Protein AF-A0A9P0KLT5-F1 (afdb_monomer)

Solvent-accessible surface area (backbone atoms only — not comparable to full-atom values): 7715 Å² total; per-residue (Å²): 126,80,62,59,61,44,69,77,34,76,47,65,69,52,34,26,70,58,46,77,42,51,66,66,58,54,49,52,50,18,54,53,41,58,74,31,93,75,47,76,83,76,91,62,94,62,84,78,79,48,52,55,59,54,47,51,54,39,38,48,47,74,53,33,96,83,54,46,66,62,62,52,17,66,73,70,72,41,58,53,71,58,48,52,55,47,40,55,41,50,50,52,52,49,56,62,52,38,64,77,72,63,69,75,74,48,76,64,56,48,50,50,52,56,50,51,71,60,44,66,59,62,53,53,54,61,69,72,74,116

pLDDT: mean 74.32, std 11.33, range [42.41, 87.5]

Radius of gyration: 21.75 Å; Cα contacts (8 Å, |Δi|>4): 77; chains: 1; bounding box: 50×29×67 Å

Secondary structure (DSSP, 8-state):
-HHHHHHH-SSHHHHHHHHSS-HHHHHHHHHHHHTSTT-----SSS----HHHHHHHHHHHHH-TT--HHHHHHHHT--HHHHHHHHHHHHHHHHHHHHHH--PPPHHHHHHHHHHHHHHHHHHHHHH--

Foldseek 3Di:
DVPQVCVQDVDQVSVCVQQVDGPVVLVVLLVVCCVDPLDDDDPDPPDDCRSSLLSVLLSNVVRDPPDDLVNSCVSSVHDSVRNVSSNVSSVVVVVVVCVVVPDDQDPVSVVVVVVCVVCVPVVVVVVVPD

Sequence (130 aa):
MRTFVRKLCPNDQQFLGHFRISREVATQLSNRYEASQYYHYQKGDSEKISPFKTVVAFLWYASNEAASLRDVSDRFGITISSLHKTVKRLTYFLSNLSAEFIKWPTNEELKLKATLGKTNFLALLASLTH

Mean predicted aligned error: 12.31 Å

Organism: Acanthoscelides obtectus (NCBI:txid200917)

Structure (mmCIF, N/CA/C/O backbone):
data_AF-A0A9P0KLT5-F1
#
_entry.id   AF-A0A9P0KLT5-F1
#
loop_
_atom_site.group_PDB
_atom_site.id
_atom_site.type_symbol
_atom_site.label_atom_id
_atom_site.label_alt_id
_atom_site.label_comp_id
_atom_site.label_asym_id
_atom_site.label_entity_id
_atom_site.label_seq_id
_atom_site.pdbx_PDB_ins_code
_atom_site.Cartn_x
_atom_site.Cartn_y
_atom_site.Cartn_z
_atom_site.occupancy
_atom_site.B_iso_or_equiv
_atom_site.auth_seq_id
_atom_site.auth_comp_id
_atom_site.auth_asym_id
_atom_site.auth_atom_id
_atom_site.pdbx_PDB_model_num
ATOM 1 N N . MET A 1 1 ? 5.339 -10.573 -15.413 1.00 44.75 1 MET A N 1
ATOM 2 C CA . MET A 1 1 ? 5.089 -9.737 -14.206 1.00 44.75 1 MET A CA 1
ATOM 3 C C . MET A 1 1 ? 4.590 -10.506 -12.971 1.00 44.75 1 MET A C 1
ATOM 5 O O . MET A 1 1 ? 4.937 -10.091 -11.874 1.00 44.75 1 MET A O 1
ATOM 9 N N . ARG A 1 2 ? 3.871 -11.643 -13.086 1.00 42.41 2 ARG A N 1
ATOM 10 C CA . ARG A 1 2 ? 3.502 -12.511 -11.932 1.00 42.41 2 ARG A CA 1
ATOM 11 C C . ARG A 1 2 ? 4.683 -13.274 -11.288 1.00 42.41 2 ARG A C 1
ATOM 13 O O . ARG A 1 2 ? 4.554 -13.807 -10.193 1.00 42.41 2 ARG A O 1
ATOM 20 N N . THR A 1 3 ? 5.838 -13.310 -11.949 1.00 51.12 3 THR A N 1
ATOM 21 C CA . THR A 1 3 ? 6.999 -14.135 -11.577 1.00 51.12 3 THR A CA 1
ATOM 22 C C . THR A 1 3 ? 7.896 -13.518 -10.498 1.00 51.12 3 THR A C 1
ATOM 24 O O . THR A 1 3 ? 8.534 -14.251 -9.754 1.00 51.12 3 THR A O 1
ATOM 27 N N . PHE A 1 4 ? 7.933 -12.186 -10.369 1.00 55.22 4 PHE A N 1
ATOM 28 C CA . PHE A 1 4 ? 8.858 -11.499 -9.455 1.00 55.22 4 PHE A CA 1
ATOM 29 C C . PHE A 1 4 ? 8.420 -11.609 -7.987 1.00 55.22 4 PHE A C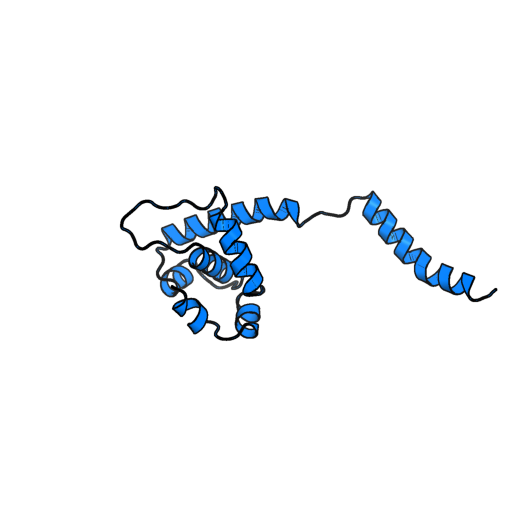 1
ATOM 31 O O . PHE A 1 4 ? 9.164 -12.102 -7.147 1.00 55.22 4 PHE A O 1
ATOM 38 N N . VAL A 1 5 ? 7.164 -11.265 -7.685 1.00 54.81 5 VAL A N 1
ATOM 39 C CA . VAL A 1 5 ? 6.610 -11.360 -6.320 1.00 54.81 5 VAL A CA 1
ATOM 40 C C . VAL A 1 5 ? 6.545 -12.814 -5.835 1.00 54.81 5 VAL A C 1
ATOM 42 O O . VAL A 1 5 ? 6.755 -13.083 -4.656 1.00 54.81 5 VAL A O 1
ATOM 45 N N . ARG A 1 6 ? 6.328 -13.770 -6.750 1.00 53.47 6 ARG A N 1
ATOM 46 C CA . ARG A 1 6 ? 6.358 -15.207 -6.440 1.00 53.47 6 ARG A CA 1
ATOM 47 C C . ARG A 1 6 ? 7.760 -15.704 -6.068 1.00 53.47 6 ARG A C 1
ATOM 49 O O . ARG A 1 6 ? 7.868 -16.651 -5.303 1.00 53.47 6 ARG A O 1
ATOM 56 N N . LYS A 1 7 ? 8.816 -15.061 -6.585 1.00 57.12 7 LYS A N 1
ATOM 57 C CA . LYS A 1 7 ? 10.211 -15.382 -6.256 1.00 57.12 7 LYS A CA 1
ATOM 58 C C . LYS A 1 7 ? 10.652 -14.770 -4.921 1.00 57.12 7 LYS A C 1
ATOM 60 O O . LYS A 1 7 ? 11.458 -15.382 -4.236 1.00 57.12 7 LYS A O 1
ATOM 65 N N . LEU A 1 8 ? 10.117 -13.602 -4.543 1.00 63.91 8 LEU A N 1
ATOM 66 C CA . LEU A 1 8 ? 10.394 -12.981 -3.238 1.00 63.91 8 LEU A CA 1
ATOM 67 C C . LEU A 1 8 ? 9.680 -13.678 -2.077 1.00 63.91 8 LEU A C 1
ATOM 69 O O . LEU A 1 8 ? 10.269 -13.847 -1.018 1.00 63.91 8 LEU A O 1
ATOM 73 N N . CYS A 1 9 ? 8.415 -14.056 -2.262 1.00 65.06 9 CYS A N 1
ATOM 74 C CA . CYS A 1 9 ? 7.618 -14.704 -1.221 1.00 65.06 9 CYS A CA 1
ATOM 75 C C . CYS A 1 9 ? 6.768 -15.813 -1.855 1.00 65.06 9 CYS A C 1
ATOM 77 O O . CYS A 1 9 ? 5.633 -15.543 -2.275 1.00 65.06 9 CYS A O 1
ATOM 79 N N . PRO A 1 10 ? 7.304 -17.040 -1.976 1.00 66.88 10 PRO A N 1
ATOM 80 C CA . PRO A 1 10 ? 6.585 -18.169 -2.562 1.00 66.88 10 PRO A CA 1
ATOM 81 C C . PRO A 1 10 ? 5.381 -18.622 -1.727 1.00 66.88 10 PRO A C 1
ATOM 83 O O . PRO A 1 10 ? 4.418 -19.113 -2.309 1.00 66.88 10 PRO A O 1
ATOM 86 N N . ASN A 1 11 ? 5.408 -18.421 -0.403 1.00 79.62 11 ASN A N 1
ATOM 87 C CA . ASN A 1 11 ? 4.319 -18.793 0.503 1.00 79.62 11 ASN A CA 1
ATOM 88 C C . ASN A 1 11 ? 3.634 -17.564 1.130 1.00 79.62 11 ASN A C 1
ATOM 90 O O . ASN A 1 11 ? 4.260 -16.517 1.324 1.00 79.62 11 ASN A O 1
ATOM 94 N N . ASP A 1 12 ? 2.360 -17.697 1.494 1.00 79.88 12 ASP A N 1
ATOM 95 C CA . ASP A 1 12 ? 1.554 -16.593 2.030 1.00 79.88 12 ASP A CA 1
ATOM 96 C C . ASP A 1 12 ? 1.975 -16.173 3.442 1.00 79.88 12 ASP A C 1
ATOM 98 O O . ASP A 1 12 ? 1.898 -14.991 3.766 1.00 79.88 12 ASP A O 1
ATOM 102 N N . GLN A 1 13 ? 2.525 -17.086 4.249 1.00 78.38 13 GLN A N 1
ATOM 103 C CA . GLN A 1 13 ? 3.124 -16.731 5.543 1.00 78.38 13 GLN A CA 1
ATOM 104 C C . GLN A 1 13 ? 4.344 -15.815 5.390 1.00 78.38 13 GLN A C 1
ATOM 106 O O . GLN A 1 13 ? 4.497 -14.861 6.147 1.00 78.38 13 GLN A O 1
ATOM 111 N N . GLN A 1 14 ? 5.196 -16.068 4.391 1.00 78.12 14 GLN A N 1
ATOM 112 C CA . GLN A 1 14 ? 6.348 -15.203 4.117 1.00 78.12 14 GLN A CA 1
ATOM 113 C C . GLN A 1 14 ? 5.890 -13.850 3.575 1.00 78.12 14 GLN A C 1
ATOM 115 O O . GLN A 1 14 ? 6.422 -12.816 3.964 1.00 78.12 14 GLN A O 1
ATOM 120 N N . PHE A 1 15 ? 4.859 -13.847 2.725 1.00 79.31 15 PHE A N 1
ATOM 121 C CA . PHE A 1 15 ? 4.253 -12.609 2.246 1.00 79.31 15 PHE A CA 1
ATOM 122 C C . PHE A 1 15 ? 3.699 -11.781 3.417 1.00 79.31 15 PHE A C 1
ATOM 124 O O . PHE A 1 15 ? 4.012 -10.601 3.541 1.00 79.31 15 PHE A O 1
ATOM 131 N N . LEU A 1 16 ? 2.956 -12.409 4.331 1.00 79.81 16 LEU A N 1
ATOM 132 C CA . LEU A 1 16 ? 2.438 -11.743 5.523 1.00 79.81 16 LEU A CA 1
ATOM 133 C C . LEU A 1 16 ? 3.567 -11.216 6.423 1.00 79.81 16 LEU A C 1
ATOM 135 O O . LEU A 1 16 ? 3.469 -10.099 6.916 1.00 79.81 16 LEU A O 1
ATOM 139 N N . GLY A 1 17 ? 4.654 -11.971 6.595 1.00 77.12 17 GLY A N 1
ATOM 140 C CA . GLY A 1 17 ? 5.815 -11.533 7.375 1.00 77.12 17 GLY A CA 1
ATOM 141 C C . GLY A 1 17 ? 6.521 -10.308 6.782 1.00 77.12 17 GLY A C 1
ATOM 142 O O . GLY A 1 17 ? 6.875 -9.390 7.516 1.00 77.12 17 GLY A O 1
ATOM 143 N N . HIS A 1 18 ? 6.684 -10.259 5.457 1.00 73.56 18 HIS A N 1
ATOM 144 C CA . HIS A 1 18 ? 7.383 -9.161 4.779 1.00 73.56 18 HIS A CA 1
ATOM 145 C C . HIS A 1 18 ? 6.521 -7.915 4.547 1.00 73.56 18 HIS A C 1
ATOM 147 O O . HIS A 1 18 ? 7.051 -6.806 4.545 1.00 73.56 18 HIS A O 1
ATOM 153 N N . PHE A 1 19 ? 5.216 -8.086 4.328 1.00 74.81 19 PHE A N 1
ATOM 154 C CA . PHE A 1 19 ? 4.310 -7.001 3.932 1.00 74.81 19 PHE A CA 1
ATOM 155 C C . PHE A 1 19 ? 3.277 -6.634 5.006 1.00 74.81 19 PHE A C 1
ATOM 157 O O . PHE A 1 19 ? 2.506 -5.698 4.806 1.00 74.81 19 PHE A O 1
ATOM 164 N N . ARG A 1 20 ? 3.211 -7.388 6.116 1.00 79.69 20 ARG A N 1
ATOM 165 C CA . ARG A 1 20 ? 2.232 -7.257 7.219 1.00 79.69 20 ARG A CA 1
ATOM 166 C C . ARG A 1 20 ? 0.758 -7.340 6.803 1.00 79.69 20 ARG A C 1
ATOM 168 O O . ARG A 1 20 ? -0.128 -7.133 7.627 1.00 79.69 20 ARG A O 1
ATOM 175 N N . ILE A 1 21 ? 0.487 -7.684 5.546 1.00 83.19 21 ILE A N 1
ATOM 176 C CA . ILE A 1 21 ? -0.850 -7.879 4.988 1.00 83.19 21 ILE A CA 1
ATOM 177 C C . ILE A 1 21 ? -0.902 -9.172 4.176 1.00 83.19 21 ILE A C 1
ATOM 179 O O . ILE A 1 21 ? 0.116 -9.637 3.659 1.00 83.19 21 ILE A O 1
ATOM 183 N N . SER A 1 22 ? -2.092 -9.758 4.041 1.00 85.19 22 SER A N 1
ATOM 184 C CA . SER A 1 22 ? -2.263 -10.950 3.212 1.00 85.19 22 SER A CA 1
ATOM 185 C C . SER A 1 22 ? -2.155 -10.609 1.721 1.00 85.19 22 SER A C 1
ATOM 187 O O . SER A 1 22 ? -2.443 -9.490 1.282 1.00 85.19 22 SER A O 1
ATOM 189 N N . ARG A 1 23 ? -1.761 -11.598 0.914 1.00 82.12 23 ARG A N 1
ATOM 190 C CA . ARG A 1 23 ? -1.696 -11.468 -0.550 1.00 82.12 23 ARG A CA 1
ATOM 191 C C . ARG A 1 23 ? -3.054 -11.120 -1.155 1.00 82.12 23 ARG A C 1
ATOM 193 O O . ARG A 1 23 ? -3.122 -10.345 -2.108 1.00 82.12 23 ARG A O 1
ATOM 200 N N . GLU A 1 24 ? -4.112 -11.675 -0.581 1.00 84.69 24 GLU A N 1
ATOM 201 C CA . GLU A 1 24 ? -5.498 -11.397 -0.944 1.00 84.69 24 GLU A CA 1
ATOM 202 C C . GLU A 1 24 ? -5.810 -9.903 -0.782 1.00 84.69 24 GLU A C 1
ATOM 204 O O . GLU A 1 24 ? -6.211 -9.242 -1.739 1.00 84.69 24 GLU A O 1
ATOM 209 N N . VAL A 1 25 ? -5.494 -9.326 0.384 1.00 84.44 25 VAL A N 1
ATOM 210 C CA . VAL A 1 25 ? -5.679 -7.891 0.650 1.00 84.44 25 VAL A CA 1
ATOM 211 C C . VAL A 1 25 ? -4.826 -7.038 -0.291 1.00 84.44 25 VAL A C 1
ATOM 213 O O . VAL A 1 25 ? -5.326 -6.063 -0.846 1.00 84.44 25 VAL A O 1
ATOM 216 N N . ALA A 1 26 ? -3.569 -7.418 -0.548 1.00 85.69 26 ALA A N 1
ATOM 217 C CA . ALA A 1 26 ? -2.713 -6.714 -1.508 1.00 85.69 26 ALA A CA 1
ATOM 218 C C . ALA A 1 26 ? -3.288 -6.732 -2.939 1.00 85.69 26 ALA A C 1
ATOM 220 O O . ALA A 1 26 ? -3.183 -5.751 -3.678 1.00 85.69 26 ALA A O 1
ATOM 221 N N . THR A 1 27 ? -3.919 -7.841 -3.328 1.00 86.31 27 THR A N 1
ATOM 222 C CA . THR A 1 27 ? -4.551 -8.012 -4.643 1.00 86.31 27 THR A CA 1
ATOM 223 C C . THR A 1 27 ? -5.820 -7.172 -4.747 1.00 86.31 27 THR A C 1
ATOM 225 O O . THR A 1 27 ? -5.985 -6.427 -5.711 1.00 86.31 27 THR A O 1
ATOM 228 N N . GLN A 1 28 ? -6.675 -7.202 -3.724 1.00 86.12 28 GLN A N 1
ATOM 229 C CA . GLN A 1 28 ? -7.859 -6.345 -3.655 1.00 86.12 28 GLN A CA 1
ATOM 230 C C . GLN A 1 28 ? -7.481 -4.861 -3.667 1.00 86.12 28 GLN A C 1
ATOM 232 O O . GLN A 1 28 ? -8.101 -4.073 -4.381 1.00 86.12 28 GLN A O 1
ATOM 237 N N . LEU A 1 29 ? -6.426 -4.479 -2.941 1.00 85.81 29 LEU A N 1
ATOM 238 C CA . LEU A 1 29 ? -5.911 -3.114 -2.937 1.00 85.81 29 LEU A CA 1
ATOM 239 C C . LEU A 1 29 ? -5.411 -2.696 -4.324 1.00 85.81 29 LEU A C 1
ATOM 241 O O . LEU A 1 29 ? -5.697 -1.585 -4.758 1.00 85.81 29 LEU A O 1
ATOM 245 N N . SER A 1 30 ? -4.723 -3.589 -5.043 1.00 87.50 30 SER A N 1
ATOM 246 C CA . SER A 1 30 ? -4.310 -3.360 -6.433 1.00 87.50 30 SER A CA 1
ATOM 247 C C . SER A 1 30 ? -5.498 -3.137 -7.362 1.00 87.50 30 SER A C 1
ATOM 249 O O . SER A 1 30 ? -5.463 -2.198 -8.152 1.00 87.50 30 SER A O 1
ATOM 251 N N . ASN A 1 31 ? -6.546 -3.955 -7.257 1.00 86.81 31 ASN A N 1
ATOM 252 C CA . ASN A 1 31 ? -7.738 -3.820 -8.098 1.00 86.81 31 ASN A CA 1
ATOM 253 C C . ASN A 1 31 ? -8.472 -2.501 -7.812 1.00 86.81 31 ASN A C 1
ATOM 255 O O . ASN A 1 31 ? -8.872 -1.792 -8.731 1.00 86.81 31 ASN A O 1
ATOM 259 N N . ARG A 1 32 ? -8.602 -2.126 -6.531 1.00 83.88 32 ARG A N 1
ATOM 260 C CA . ARG A 1 32 ? -9.192 -0.836 -6.137 1.00 83.88 32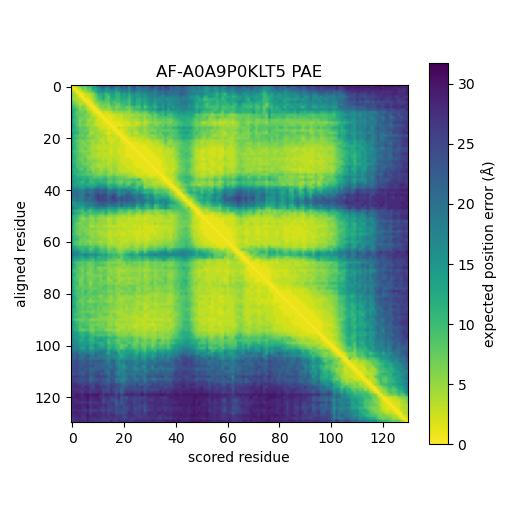 ARG A CA 1
ATOM 261 C C . ARG A 1 32 ? -8.335 0.345 -6.585 1.00 83.88 32 ARG A C 1
ATOM 263 O O . ARG A 1 32 ? -8.878 1.362 -6.999 1.00 83.88 32 ARG A O 1
ATOM 270 N N . TYR A 1 33 ? -7.011 0.213 -6.511 1.00 83.56 33 TYR A N 1
ATOM 271 C CA . TYR A 1 33 ? -6.090 1.238 -6.986 1.00 83.56 33 TYR A CA 1
ATOM 272 C C . TYR A 1 33 ? -6.218 1.430 -8.499 1.00 83.56 33 TYR A C 1
ATOM 274 O O . TYR A 1 33 ? -6.364 2.567 -8.935 1.00 83.56 33 TYR A O 1
ATOM 282 N N . GLU A 1 34 ? -6.245 0.344 -9.276 1.00 84.25 34 GLU A N 1
ATOM 283 C CA . GLU A 1 34 ? -6.450 0.360 -10.732 1.00 84.25 34 GLU A CA 1
ATOM 284 C C . GLU A 1 34 ? -7.776 1.020 -11.135 1.00 84.25 34 GLU A C 1
ATOM 286 O O . GLU A 1 34 ? -7.802 1.811 -12.074 1.00 84.25 34 GLU A O 1
ATOM 291 N N . ALA A 1 35 ? -8.854 0.759 -10.390 1.00 83.06 35 ALA A N 1
ATOM 292 C CA . ALA A 1 35 ? -10.158 1.386 -10.606 1.00 83.06 35 ALA A CA 1
ATOM 293 C C . ALA A 1 35 ? -10.239 2.850 -10.123 1.00 83.06 35 ALA A C 1
ATOM 295 O O . ALA A 1 35 ? -11.226 3.536 -10.387 1.00 83.06 35 ALA A O 1
ATOM 296 N N . SER A 1 36 ? -9.236 3.341 -9.389 1.00 80.00 36 SER A N 1
ATOM 297 C CA . SER A 1 36 ? -9.248 4.690 -8.826 1.00 80.00 36 SER A CA 1
ATOM 298 C C . SER A 1 36 ? -8.718 5.737 -9.807 1.00 80.00 36 SER A C 1
ATOM 300 O O . SER A 1 36 ? -7.803 5.487 -10.589 1.00 80.00 36 SER A O 1
ATOM 302 N N . GLN A 1 37 ? -9.185 6.977 -9.659 1.00 74.38 37 GLN A N 1
ATOM 303 C CA . GLN A 1 37 ? -8.651 8.147 -10.375 1.00 74.38 37 GLN A CA 1
ATOM 304 C C . GLN A 1 37 ? -7.152 8.420 -10.123 1.00 74.38 37 GLN A C 1
ATOM 306 O O . GLN A 1 37 ? -6.521 9.194 -10.843 1.00 74.38 37 GLN A O 1
ATOM 311 N N . TYR A 1 38 ? -6.565 7.804 -9.089 1.00 72.56 38 TYR A N 1
ATOM 312 C CA . TYR A 1 38 ? -5.147 7.949 -8.749 1.00 72.56 38 TYR A CA 1
ATOM 313 C C . TYR A 1 38 ? -4.244 7.052 -9.600 1.00 72.56 38 TYR A C 1
ATOM 315 O O . TYR A 1 38 ? -3.026 7.283 -9.650 1.00 72.56 38 TYR A O 1
ATOM 323 N N . TYR A 1 39 ? -4.815 6.046 -10.272 1.00 74.88 39 TYR A N 1
ATOM 324 C CA . TYR A 1 39 ? -4.099 5.253 -11.255 1.00 74.88 39 TYR A CA 1
ATOM 325 C C . TYR A 1 39 ? -4.056 6.002 -12.581 1.00 74.88 39 TYR A C 1
ATOM 327 O O . TYR A 1 39 ? -5.031 6.117 -13.316 1.00 74.88 39 TYR A O 1
ATOM 335 N N . HIS A 1 40 ? -2.882 6.546 -12.882 1.00 67.62 40 HIS A N 1
ATOM 336 C CA . HIS A 1 40 ? -2.652 7.207 -14.154 1.00 67.62 40 HIS A CA 1
ATOM 337 C C . HIS A 1 40 ? -2.156 6.172 -15.157 1.00 67.62 40 HIS A C 1
ATOM 339 O O . HIS A 1 40 ? -0.986 5.777 -15.114 1.00 67.62 40 HIS A O 1
ATOM 345 N N . TYR A 1 41 ? -3.038 5.744 -16.058 1.00 60.66 41 TYR A N 1
ATOM 346 C CA . TYR A 1 41 ? -2.643 4.919 -17.191 1.00 60.66 41 TYR A CA 1
ATOM 347 C C . TYR A 1 41 ? -1.713 5.737 -18.094 1.00 60.66 41 TYR A C 1
ATOM 349 O O . TYR A 1 41 ? -2.135 6.685 -18.757 1.00 60.66 41 TYR A O 1
ATOM 357 N N . GLN A 1 42 ? -0.422 5.407 -18.101 1.00 57.03 42 GLN A N 1
ATOM 358 C CA . GLN A 1 42 ? 0.514 6.019 -19.038 1.00 57.03 42 GLN A CA 1
ATOM 359 C C . GLN A 1 42 ? 0.291 5.405 -20.423 1.00 57.03 42 GLN A C 1
ATOM 361 O O . GLN A 1 42 ? 0.604 4.241 -20.667 1.00 57.03 42 GLN A O 1
ATOM 366 N N . LYS A 1 43 ? -0.281 6.196 -21.336 1.00 45.28 43 LYS A N 1
ATOM 367 C CA . LYS A 1 43 ? -0.407 5.858 -22.756 1.00 45.28 43 LYS A CA 1
ATOM 368 C C . LYS A 1 43 ? 0.942 6.154 -23.428 1.00 45.28 43 LYS A C 1
ATOM 370 O O . LYS A 1 43 ? 1.158 7.256 -23.913 1.00 45.28 43 LYS A O 1
ATOM 375 N N . GLY A 1 44 ? 1.873 5.205 -23.367 1.00 50.38 44 GLY A N 1
ATOM 376 C CA . GLY A 1 44 ? 3.214 5.337 -23.942 1.00 50.38 44 GLY A CA 1
ATOM 377 C C . GLY A 1 44 ? 3.931 3.994 -24.096 1.00 50.38 44 GLY A C 1
ATOM 378 O O . GLY A 1 44 ? 3.478 2.987 -23.556 1.00 50.38 44 GLY A O 1
ATOM 379 N N . ASP A 1 45 ? 5.036 4.013 -24.843 1.00 49.75 45 ASP A N 1
ATOM 380 C CA . ASP A 1 45 ? 5.862 2.853 -25.237 1.00 49.75 45 ASP A CA 1
ATOM 381 C C . ASP A 1 45 ? 6.805 2.348 -24.120 1.00 49.75 45 ASP A C 1
ATOM 383 O O . ASP A 1 45 ? 7.485 1.335 -24.245 1.00 49.75 45 ASP A O 1
ATOM 387 N N . SER A 1 46 ? 6.854 3.049 -22.984 1.00 52.81 46 SER A N 1
ATOM 388 C CA . SER A 1 46 ? 7.624 2.618 -21.816 1.00 52.81 46 SER A CA 1
ATOM 389 C C . SER A 1 46 ? 6.960 1.421 -21.133 1.00 52.81 46 SER A C 1
ATOM 391 O O . SER A 1 46 ? 5.740 1.404 -20.954 1.00 52.81 46 SER A O 1
ATOM 393 N N . GLU A 1 47 ? 7.765 0.437 -20.713 1.00 54.00 47 GLU A N 1
ATOM 394 C CA . GLU A 1 47 ? 7.300 -0.757 -19.996 1.00 54.00 47 GLU A CA 1
ATOM 395 C C . GLU A 1 47 ? 6.284 -0.401 -18.903 1.00 54.00 47 GLU A C 1
ATOM 397 O O . GLU A 1 47 ? 6.581 0.272 -17.911 1.00 54.00 47 GLU A O 1
ATOM 402 N N . LYS A 1 48 ? 5.049 -0.865 -19.097 1.00 65.31 48 LYS A N 1
ATOM 403 C CA . LYS A 1 48 ? 3.924 -0.552 -18.219 1.00 65.31 48 LYS A CA 1
ATOM 404 C C . LYS A 1 48 ? 4.189 -1.115 -16.824 1.00 65.31 48 LYS A C 1
ATOM 406 O O . LYS A 1 48 ? 4.257 -2.331 -16.632 1.00 65.31 48 LYS A O 1
ATOM 411 N N . ILE A 1 49 ? 4.279 -0.247 -15.817 1.00 70.19 49 ILE A N 1
ATOM 412 C CA . ILE A 1 49 ? 4.305 -0.689 -14.420 1.00 70.19 49 ILE A CA 1
ATOM 413 C C . ILE A 1 49 ? 2.896 -1.175 -14.064 1.00 70.19 49 ILE A C 1
ATOM 415 O O . ILE A 1 49 ? 1.964 -0.382 -13.937 1.00 70.19 49 ILE A O 1
ATOM 419 N N . SER A 1 50 ? 2.728 -2.491 -13.911 1.00 79.44 50 SER A N 1
ATOM 420 C CA . SER A 1 50 ? 1.450 -3.074 -13.493 1.00 79.44 50 SER A CA 1
ATOM 421 C C . SER A 1 50 ? 0.994 -2.484 -12.149 1.00 79.44 50 SER A C 1
ATOM 423 O O . SER A 1 50 ? 1.846 -2.324 -11.264 1.00 79.44 50 SER A O 1
ATOM 425 N N . PRO A 1 51 ? -0.314 -2.259 -11.943 1.00 78.38 51 PRO A N 1
ATOM 426 C CA . PRO A 1 51 ? -0.853 -1.721 -10.690 1.0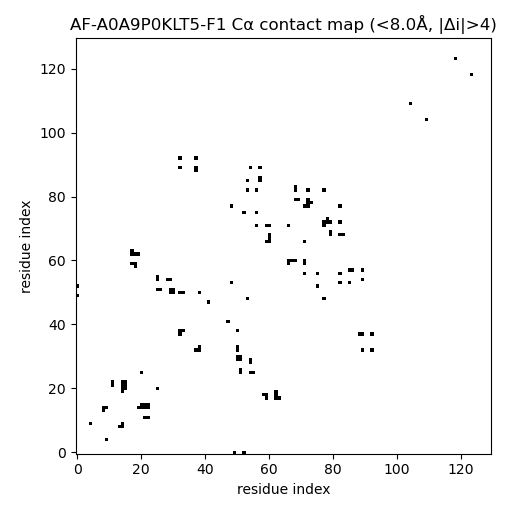0 78.38 51 PRO A CA 1
ATOM 427 C C . PRO A 1 51 ? -0.446 -2.568 -9.476 1.00 78.38 51 PRO A C 1
ATOM 429 O O . PRO A 1 51 ? -0.061 -2.029 -8.441 1.00 78.38 51 PRO A O 1
ATOM 432 N N . PHE A 1 52 ? -0.376 -3.891 -9.640 1.00 83.12 52 PHE A N 1
ATOM 433 C CA . PHE A 1 52 ? 0.076 -4.793 -8.583 1.00 83.12 52 PHE A CA 1
ATOM 434 C C . PHE A 1 52 ? 1.546 -4.572 -8.198 1.00 83.12 52 PHE A C 1
ATOM 436 O O . PHE A 1 52 ? 1.876 -4.487 -7.020 1.00 83.12 52 PHE A O 1
ATOM 443 N N . LYS A 1 53 ? 2.444 -4.418 -9.183 1.00 83.06 53 LYS A N 1
ATOM 444 C CA . LYS A 1 53 ? 3.871 -4.109 -8.949 1.00 83.06 53 LYS A CA 1
ATOM 445 C C . LYS A 1 53 ? 4.036 -2.787 -8.196 1.00 83.06 53 LYS A C 1
ATOM 447 O O . LYS A 1 53 ? 4.845 -2.708 -7.280 1.00 83.06 53 LYS A O 1
ATOM 452 N N . THR A 1 54 ? 3.240 -1.788 -8.559 1.00 83.62 54 THR A N 1
ATOM 453 C CA . THR A 1 54 ? 3.163 -0.492 -7.880 1.00 83.62 54 THR A CA 1
ATOM 454 C C . THR A 1 54 ? 2.759 -0.637 -6.409 1.00 83.62 54 THR A C 1
ATOM 456 O O . THR A 1 54 ? 3.459 -0.131 -5.532 1.00 83.62 54 THR A O 1
ATOM 459 N N . VAL A 1 55 ? 1.675 -1.365 -6.127 1.00 86.31 55 VAL A N 1
ATOM 460 C CA . VAL A 1 55 ? 1.197 -1.597 -4.755 1.00 86.31 55 VAL A CA 1
ATOM 461 C C . VAL A 1 55 ? 2.222 -2.373 -3.932 1.00 86.31 55 VAL A C 1
ATOM 463 O O . VAL A 1 55 ? 2.535 -1.975 -2.816 1.00 86.31 55 VAL A O 1
ATOM 466 N N . VAL A 1 56 ? 2.811 -3.433 -4.485 1.00 84.69 56 VAL A N 1
ATOM 467 C CA . VAL A 1 56 ? 3.817 -4.234 -3.772 1.00 84.69 56 VAL A CA 1
ATOM 468 C C . VAL A 1 56 ? 5.094 -3.433 -3.495 1.00 84.69 56 VAL A C 1
ATOM 470 O O . VAL A 1 56 ? 5.659 -3.563 -2.412 1.00 84.69 56 VAL A O 1
ATOM 473 N N . ALA A 1 57 ? 5.531 -2.568 -4.416 1.00 84.88 57 ALA A N 1
ATOM 474 C CA . ALA A 1 57 ? 6.678 -1.686 -4.185 1.00 84.88 57 ALA A CA 1
ATOM 475 C C . ALA A 1 57 ? 6.411 -0.675 -3.055 1.00 84.88 57 ALA A C 1
ATOM 477 O O . ALA A 1 57 ? 7.279 -0.445 -2.214 1.00 84.88 57 ALA A O 1
ATOM 478 N N . PHE A 1 58 ? 5.198 -0.116 -2.994 1.00 86.94 58 PHE A N 1
ATOM 479 C CA . PHE A 1 58 ? 4.779 0.737 -1.881 1.00 86.94 58 PHE A CA 1
ATOM 480 C C . PHE A 1 58 ? 4.736 -0.026 -0.556 1.00 86.94 58 PHE A C 1
ATOM 482 O O . PHE A 1 58 ? 5.278 0.450 0.435 1.00 86.94 58 PHE A O 1
ATOM 489 N N . LEU A 1 59 ? 4.127 -1.213 -0.530 1.00 85.50 59 LEU A N 1
ATOM 490 C CA . LEU A 1 59 ? 4.035 -2.025 0.684 1.00 85.50 59 LEU A CA 1
ATOM 491 C C . LEU A 1 59 ? 5.416 -2.436 1.190 1.00 85.50 59 LEU A C 1
ATOM 493 O O . LEU A 1 59 ? 5.643 -2.445 2.395 1.00 85.50 59 LEU A O 1
ATOM 497 N N . TRP A 1 60 ? 6.345 -2.731 0.280 1.00 83.94 60 TRP A N 1
ATOM 498 C CA . TRP A 1 60 ? 7.732 -3.009 0.632 1.00 83.94 60 TRP A CA 1
ATOM 499 C C . TRP A 1 60 ? 8.395 -1.806 1.306 1.00 83.94 60 TRP A C 1
ATOM 501 O O . TRP A 1 60 ? 9.049 -1.970 2.333 1.00 83.94 60 TRP A O 1
ATOM 511 N N . TYR A 1 61 ? 8.211 -0.611 0.740 1.00 84.62 61 TYR A N 1
ATOM 512 C CA . TYR A 1 61 ? 8.710 0.634 1.319 1.00 84.62 61 TYR A CA 1
ATOM 513 C C . TYR A 1 61 ? 8.075 0.923 2.690 1.00 84.62 61 TYR A C 1
ATOM 515 O O . TYR A 1 61 ? 8.778 1.258 3.631 1.00 84.62 61 TYR A O 1
ATOM 523 N N . ALA A 1 62 ? 6.760 0.734 2.830 1.00 83.50 62 ALA A N 1
ATOM 524 C CA . ALA A 1 62 ? 6.035 1.011 4.070 1.00 83.50 62 ALA A CA 1
ATOM 525 C C . ALA A 1 62 ? 6.294 -0.018 5.188 1.00 83.50 62 ALA A C 1
ATOM 527 O O . ALA A 1 62 ? 6.186 0.320 6.362 1.00 83.50 62 ALA A O 1
ATOM 528 N N . SER A 1 63 ? 6.606 -1.271 4.840 1.00 77.56 63 SER A N 1
ATOM 529 C CA . SER A 1 63 ? 6.788 -2.356 5.820 1.00 77.56 63 SER A CA 1
ATOM 530 C C . SER A 1 63 ? 8.213 -2.461 6.364 1.00 77.56 63 SER A C 1
ATOM 532 O O . SER A 1 63 ? 8.416 -3.086 7.404 1.00 77.56 63 SER A O 1
ATOM 534 N N . ASN A 1 64 ? 9.196 -1.878 5.67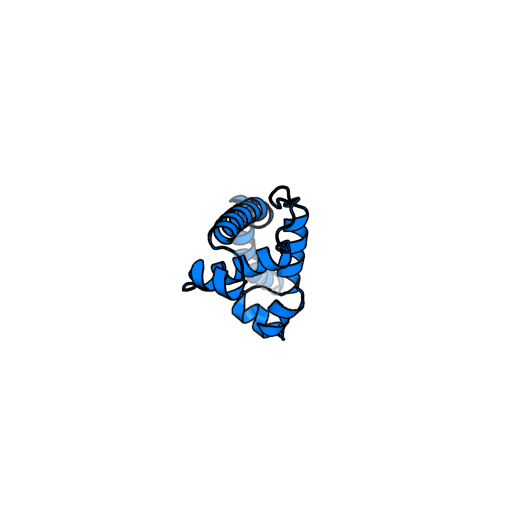3 1.00 76.69 64 ASN A N 1
ATOM 535 C CA . ASN A 1 64 ? 10.608 -1.957 6.036 1.00 76.69 64 ASN A CA 1
ATOM 536 C C . ASN A 1 64 ? 11.132 -0.571 6.427 1.00 76.69 64 ASN A C 1
ATOM 538 O O . ASN A 1 64 ? 11.402 0.253 5.559 1.00 76.69 64 ASN A O 1
ATOM 542 N N . GLU A 1 65 ? 11.347 -0.344 7.724 1.00 64.38 65 GLU A N 1
ATOM 543 C CA . GLU A 1 65 ? 11.801 0.948 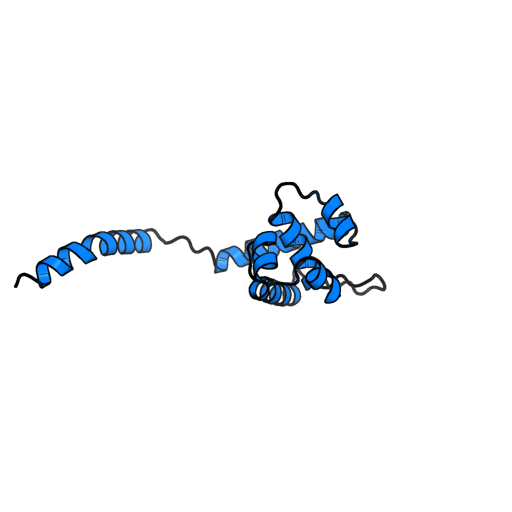8.273 1.00 64.38 65 GLU A CA 1
ATOM 544 C C . GLU A 1 65 ? 13.148 1.433 7.702 1.00 64.38 65 GLU A C 1
ATOM 546 O O . GLU A 1 65 ? 13.405 2.632 7.669 1.00 64.38 65 GLU A O 1
ATOM 551 N N . ALA A 1 66 ? 13.991 0.523 7.202 1.00 67.00 66 ALA A N 1
ATOM 552 C CA . ALA A 1 66 ? 15.301 0.836 6.626 1.00 67.00 66 ALA A CA 1
ATOM 553 C C . ALA A 1 66 ? 15.328 0.885 5.083 1.00 67.00 66 ALA A C 1
ATOM 555 O O . ALA A 1 66 ? 16.394 1.075 4.499 1.00 67.00 66 ALA A O 1
ATOM 556 N N . ALA A 1 67 ? 14.201 0.671 4.392 1.00 73.94 67 ALA A N 1
ATOM 557 C CA . ALA A 1 67 ? 14.201 0.607 2.931 1.00 73.94 67 ALA A CA 1
ATOM 558 C C . ALA A 1 67 ? 14.271 2.008 2.306 1.00 73.94 67 ALA A C 1
ATOM 560 O O . ALA A 1 67 ? 13.312 2.779 2.355 1.00 73.94 67 ALA A O 1
ATOM 561 N N . SER A 1 68 ? 15.386 2.326 1.643 1.00 81.75 68 SER A N 1
ATOM 562 C CA . SER A 1 68 ? 15.481 3.562 0.868 1.00 81.75 68 SER A CA 1
ATOM 563 C C . SER A 1 68 ? 14.703 3.447 -0.447 1.00 81.75 68 SER A C 1
ATOM 565 O O . SER A 1 68 ? 14.573 2.367 -1.030 1.00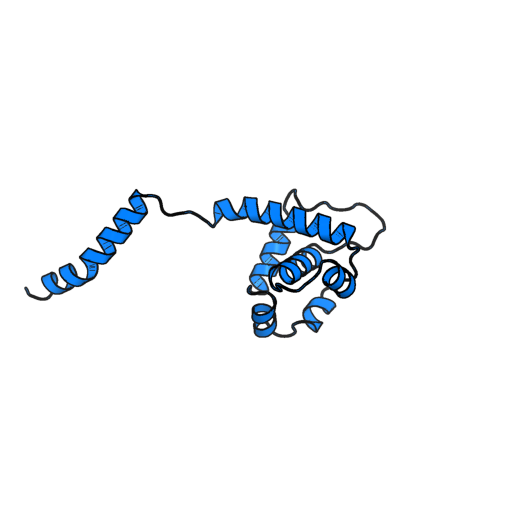 81.75 68 SER A O 1
ATOM 567 N N . LEU A 1 69 ? 14.229 4.577 -0.985 1.00 80.94 69 LEU A N 1
ATOM 568 C CA . LEU A 1 69 ? 13.613 4.605 -2.321 1.00 80.94 69 LEU A CA 1
ATOM 569 C C . LEU A 1 69 ? 14.557 4.055 -3.401 1.00 80.94 69 LEU A C 1
ATOM 571 O O . LEU A 1 69 ? 14.079 3.516 -4.395 1.00 80.94 69 LEU A O 1
ATOM 575 N N . ARG A 1 70 ? 15.877 4.160 -3.201 1.00 82.56 70 ARG A N 1
ATOM 576 C CA . ARG A 1 70 ? 16.888 3.604 -4.103 1.00 82.56 70 ARG A CA 1
ATOM 577 C C . ARG A 1 70 ? 16.870 2.076 -4.078 1.00 82.56 70 ARG A C 1
ATOM 579 O O . ARG A 1 70 ? 16.704 1.470 -5.131 1.00 82.56 70 ARG A O 1
ATOM 586 N N . ASP A 1 71 ? 16.901 1.465 -2.896 1.00 83.56 71 ASP A N 1
ATOM 587 C CA . ASP A 1 71 ? 16.877 -0.000 -2.762 1.00 83.56 71 ASP A CA 1
ATOM 588 C C . ASP A 1 71 ? 15.615 -0.604 -3.379 1.00 83.56 71 ASP A C 1
ATOM 590 O O . ASP A 1 71 ? 15.653 -1.646 -4.033 1.00 83.56 71 ASP A O 1
ATOM 594 N N . VAL A 1 72 ? 14.476 0.067 -3.195 1.00 82.81 72 VAL A N 1
ATOM 595 C CA . VAL A 1 72 ? 13.205 -0.345 -3.797 1.00 82.81 72 VAL A CA 1
ATOM 596 C C . VAL A 1 72 ? 13.226 -0.126 -5.312 1.00 82.81 72 VAL A C 1
ATOM 598 O O . VAL A 1 72 ? 12.776 -0.991 -6.060 1.00 82.81 72 VAL A O 1
ATOM 601 N N . SER A 1 73 ? 13.782 0.988 -5.789 1.00 83.88 73 SER A N 1
ATOM 602 C CA . SER A 1 73 ? 13.904 1.270 -7.223 1.00 83.88 73 SER A CA 1
ATOM 603 C C . SER A 1 73 ? 14.728 0.203 -7.951 1.00 83.88 73 SER A C 1
ATOM 605 O O . SER A 1 73 ? 14.272 -0.327 -8.966 1.00 83.88 73 SER A O 1
ATOM 607 N N . ASP A 1 74 ? 15.858 -0.201 -7.365 1.00 83.44 74 ASP A N 1
ATOM 608 C CA . ASP A 1 74 ? 16.778 -1.184 -7.937 1.00 83.44 74 ASP A CA 1
ATOM 609 C C . ASP A 1 74 ? 16.181 -2.594 -7.881 1.00 83.44 74 ASP A C 1
ATOM 611 O O . ASP A 1 74 ? 16.202 -3.327 -8.870 1.00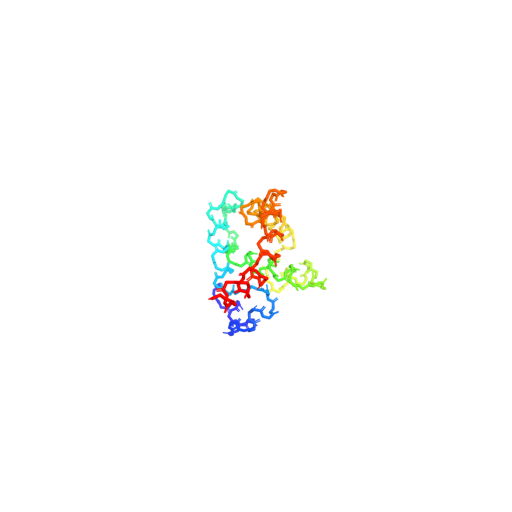 83.44 74 ASP A O 1
ATOM 615 N N . ARG A 1 75 ? 15.551 -2.964 -6.756 1.00 81.06 75 ARG A N 1
ATOM 616 C CA . ARG A 1 75 ? 14.892 -4.272 -6.608 1.00 81.06 75 ARG A CA 1
ATOM 617 C C . ARG A 1 75 ? 13.743 -4.448 -7.586 1.00 81.06 75 ARG A C 1
ATOM 619 O O . ARG A 1 75 ? 13.616 -5.503 -8.198 1.00 81.06 75 ARG A O 1
ATOM 626 N N . PHE A 1 76 ? 12.881 -3.444 -7.712 1.00 78.62 76 PHE A N 1
ATOM 627 C CA . PHE A 1 76 ? 11.695 -3.543 -8.556 1.00 78.62 76 PHE A CA 1
ATOM 628 C C . PHE A 1 76 ? 11.962 -3.113 -10.005 1.00 78.62 76 PHE A C 1
ATOM 630 O O . PHE A 1 76 ? 11.067 -3.270 -10.835 1.00 78.62 76 PHE A O 1
ATOM 637 N N . GLY A 1 77 ? 13.149 -2.602 -10.345 1.00 80.19 77 GLY A N 1
ATOM 638 C CA . GLY A 1 77 ? 13.452 -2.084 -11.683 1.00 80.19 77 GLY A CA 1
ATOM 639 C C . GLY A 1 77 ? 12.493 -0.959 -12.079 1.00 80.19 77 GLY A C 1
ATOM 640 O O . GLY A 1 77 ? 11.852 -1.018 -13.126 1.00 80.19 77 GLY A O 1
ATOM 641 N N . ILE A 1 78 ? 12.283 0.002 -11.179 1.00 81.44 78 ILE A N 1
ATOM 642 C CA . ILE A 1 78 ? 11.454 1.197 -11.396 1.00 81.44 78 ILE A CA 1
ATOM 643 C C . ILE A 1 78 ? 12.361 2.398 -11.178 1.00 81.44 78 ILE A C 1
ATOM 645 O O . ILE A 1 78 ? 13.137 2.396 -10.238 1.00 81.44 78 ILE A O 1
ATOM 649 N N . THR A 1 79 ? 12.259 3.453 -11.984 1.00 84.94 79 THR A N 1
ATOM 650 C CA . THR A 1 79 ? 13.059 4.661 -11.734 1.00 84.94 79 THR A CA 1
ATOM 651 C C . THR A 1 79 ? 12.676 5.316 -10.402 1.00 84.94 79 THR A C 1
ATOM 653 O O . THR A 1 79 ? 11.492 5.414 -10.076 1.00 84.94 79 THR A O 1
ATOM 656 N N . ILE A 1 80 ? 13.658 5.817 -9.639 1.00 85.06 80 ILE A N 1
ATOM 657 C CA . ILE A 1 80 ? 13.437 6.460 -8.324 1.00 85.06 80 ILE A CA 1
ATOM 658 C C . ILE A 1 80 ? 12.354 7.548 -8.405 1.00 85.06 80 ILE A C 1
ATOM 660 O O . ILE A 1 80 ? 11.474 7.633 -7.550 1.00 85.06 80 ILE A O 1
ATOM 664 N N . SER A 1 81 ? 12.374 8.356 -9.468 1.00 84.00 81 SER A N 1
ATOM 665 C CA . SER A 1 81 ? 11.395 9.422 -9.697 1.00 84.00 81 SER A CA 1
ATOM 666 C C . SER A 1 81 ? 9.973 8.887 -9.910 1.00 84.00 81 SER A C 1
ATOM 668 O O . SER A 1 81 ? 9.016 9.458 -9.380 1.00 84.00 81 SER A O 1
ATOM 670 N N . SER A 1 82 ? 9.815 7.781 -10.643 1.00 81.25 82 SER A N 1
ATOM 671 C CA . SER A 1 82 ? 8.519 7.118 -10.833 1.00 81.25 82 SER A CA 1
ATOM 672 C C . SER A 1 82 ? 8.037 6.451 -9.554 1.00 81.25 82 SER A C 1
ATOM 674 O O . SER A 1 82 ? 6.852 6.552 -9.229 1.00 81.25 82 SER A O 1
ATOM 676 N N . LEU A 1 83 ? 8.944 5.828 -8.798 1.00 84.75 83 LEU A N 1
ATOM 677 C CA . LEU A 1 83 ? 8.627 5.223 -7.511 1.00 84.75 83 LEU A CA 1
ATOM 678 C C . LEU A 1 83 ? 8.140 6.280 -6.516 1.00 84.75 83 LEU A C 1
ATOM 680 O O . LEU A 1 83 ? 7.079 6.109 -5.931 1.00 84.75 83 LEU A O 1
ATOM 684 N N . HIS A 1 84 ? 8.842 7.406 -6.384 1.00 85.94 84 HIS A N 1
ATOM 685 C CA . HIS A 1 84 ? 8.437 8.486 -5.485 1.00 85.94 84 HIS A CA 1
ATOM 686 C C . HIS A 1 84 ? 7.043 9.043 -5.829 1.00 85.94 84 HIS A C 1
ATOM 688 O O . HIS A 1 84 ? 6.186 9.181 -4.953 1.00 85.94 84 HIS A O 1
ATOM 694 N N . LYS A 1 85 ? 6.768 9.296 -7.119 1.00 84.31 85 LYS A N 1
ATOM 695 C CA . LYS A 1 85 ? 5.433 9.717 -7.589 1.00 84.31 85 LYS A CA 1
ATOM 696 C C . LYS A 1 85 ? 4.361 8.681 -7.247 1.00 84.31 85 LYS A C 1
ATOM 698 O O . LYS A 1 85 ? 3.259 9.038 -6.839 1.00 84.31 85 LYS A O 1
ATOM 703 N N . THR A 1 86 ? 4.694 7.410 -7.423 1.00 83.25 86 THR A N 1
ATOM 704 C CA . THR A 1 86 ? 3.806 6.277 -7.172 1.00 83.25 86 THR A CA 1
ATOM 705 C C . THR A 1 86 ? 3.490 6.116 -5.687 1.00 83.25 86 THR A C 1
ATOM 707 O O . THR A 1 86 ? 2.319 6.021 -5.328 1.00 83.25 86 THR A O 1
ATOM 710 N N . VAL A 1 87 ? 4.508 6.178 -4.824 1.00 85.94 87 VAL A N 1
ATOM 711 C CA . VAL A 1 87 ? 4.363 6.142 -3.363 1.00 85.94 87 VAL A CA 1
ATOM 712 C C . VAL A 1 87 ? 3.458 7.276 -2.904 1.00 85.94 87 VAL A C 1
ATOM 714 O O . VAL A 1 87 ? 2.455 7.015 -2.251 1.00 85.94 87 VAL A O 1
ATOM 717 N N . LYS A 1 88 ? 3.725 8.514 -3.338 1.00 87.19 88 LYS A N 1
ATOM 718 C CA . LYS A 1 88 ? 2.902 9.677 -2.979 1.00 87.19 88 LYS A CA 1
ATOM 719 C C . LYS A 1 88 ? 1.431 9.497 -3.378 1.00 87.19 88 LYS A C 1
ATOM 721 O O . LYS A 1 88 ? 0.540 9.797 -2.590 1.00 87.19 88 LYS A O 1
ATOM 726 N N . ARG A 1 89 ? 1.160 8.981 -4.583 1.00 84.75 89 ARG A N 1
ATOM 727 C CA . ARG A 1 89 ? -0.213 8.700 -5.048 1.00 84.75 89 ARG A CA 1
ATOM 728 C C . ARG A 1 89 ? -0.897 7.620 -4.218 1.00 84.75 89 ARG A C 1
ATOM 730 O O . ARG A 1 89 ? -2.056 7.798 -3.858 1.00 84.75 89 ARG A O 1
ATOM 737 N N . LEU A 1 90 ? -0.195 6.529 -3.914 1.00 86.06 90 LEU A N 1
ATOM 738 C CA . LEU A 1 90 ? -0.734 5.461 -3.075 1.00 86.06 90 LEU A CA 1
ATOM 739 C C . LEU A 1 90 ? -0.997 5.937 -1.648 1.00 86.06 90 LEU A C 1
ATOM 741 O O . LEU A 1 90 ? -2.030 5.587 -1.092 1.00 86.06 90 LEU A O 1
ATOM 745 N N . THR A 1 91 ? -0.145 6.800 -1.093 1.00 87.00 91 THR A N 1
ATOM 746 C CA . THR A 1 91 ? -0.405 7.446 0.197 1.00 87.00 91 THR A CA 1
ATOM 747 C C . THR A 1 91 ? -1.702 8.250 0.158 1.00 87.00 91 THR A C 1
ATOM 749 O O . THR A 1 91 ? -2.550 8.039 1.014 1.00 87.00 91 THR A O 1
ATOM 752 N N . TYR A 1 92 ? -1.922 9.099 -0.853 1.00 86.38 92 TYR A N 1
ATOM 753 C CA . TYR A 1 92 ? -3.190 9.837 -0.970 1.00 86.38 92 TYR A CA 1
ATOM 754 C C . TYR A 1 92 ? -4.397 8.919 -1.148 1.00 86.38 92 TYR A C 1
ATOM 756 O O . TYR A 1 92 ? -5.438 9.148 -0.537 1.00 86.38 92 TYR A O 1
ATOM 764 N N . PHE A 1 93 ? -4.274 7.883 -1.976 1.00 85.88 93 PHE A N 1
ATOM 765 C CA . PHE A 1 93 ? -5.333 6.898 -2.158 1.00 85.88 93 PHE A CA 1
ATOM 766 C C . PHE A 1 93 ? -5.698 6.221 -0.829 1.00 85.88 93 PHE A C 1
ATOM 768 O O . PHE A 1 93 ? -6.870 6.175 -0.466 1.00 85.88 93 PHE A O 1
ATOM 775 N N . LEU A 1 94 ? -4.696 5.776 -0.066 1.00 84.88 94 LEU A N 1
ATOM 776 C CA . LEU A 1 94 ? -4.892 5.157 1.243 1.00 84.88 94 LEU A CA 1
ATOM 777 C C . LEU A 1 94 ? -5.443 6.134 2.279 1.00 84.88 94 LEU A C 1
ATOM 779 O O . LEU A 1 94 ? -6.305 5.743 3.054 1.00 84.88 94 LEU A O 1
ATOM 783 N N . SER A 1 95 ? -5.007 7.395 2.290 1.00 85.12 95 SER A N 1
ATOM 784 C CA . SER A 1 95 ? -5.565 8.412 3.188 1.00 85.12 95 SER A CA 1
ATOM 785 C C . SER A 1 95 ? -7.051 8.647 2.920 1.00 85.12 95 SER A C 1
ATOM 787 O O . SER A 1 95 ? -7.827 8.702 3.869 1.00 85.12 95 SER A O 1
ATOM 789 N N . ASN A 1 96 ? -7.472 8.705 1.654 1.00 84.50 96 ASN A N 1
ATOM 790 C CA . ASN A 1 96 ? -8.893 8.828 1.316 1.00 84.50 96 ASN A CA 1
ATOM 791 C C . ASN A 1 96 ? -9.680 7.561 1.676 1.00 84.50 96 ASN A C 1
ATOM 793 O O . ASN A 1 96 ? -10.783 7.658 2.204 1.00 84.50 96 ASN A O 1
ATOM 797 N N . LEU A 1 97 ? -9.093 6.380 1.460 1.00 84.25 97 LEU A N 1
ATOM 7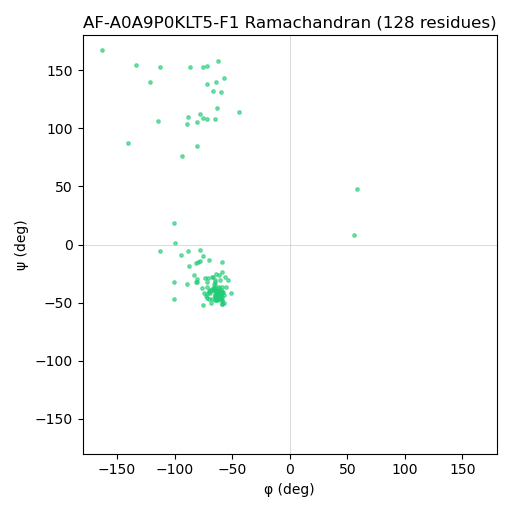98 C CA . LEU A 1 97 ? -9.699 5.111 1.861 1.00 84.25 97 LEU A CA 1
ATOM 799 C C . LEU A 1 97 ? -9.801 4.988 3.391 1.00 84.25 97 LEU A C 1
ATOM 801 O O . LEU A 1 97 ? -10.759 4.432 3.912 1.00 84.25 97 LEU A O 1
ATOM 805 N N . SER A 1 98 ? -8.839 5.537 4.135 1.00 80.00 98 SER A N 1
ATOM 806 C CA . SER A 1 98 ? -8.779 5.417 5.596 1.00 80.00 98 SER A CA 1
ATOM 807 C C . SER A 1 98 ? -10.000 6.012 6.297 1.00 80.00 98 SER A C 1
ATOM 809 O O . SER A 1 98 ? -10.421 5.468 7.310 1.00 80.00 98 SER A O 1
ATOM 811 N N . ALA A 1 99 ? -10.625 7.047 5.732 1.00 75.75 99 ALA A N 1
ATOM 812 C CA . ALA A 1 99 ? -11.847 7.635 6.279 1.00 75.75 99 ALA A CA 1
ATOM 813 C C . ALA A 1 99 ? -13.044 6.662 6.259 1.00 75.75 99 ALA A C 1
ATOM 815 O O . ALA A 1 99 ? -13.951 6.778 7.080 1.00 75.75 99 ALA A O 1
ATOM 816 N N . GLU A 1 100 ? -13.047 5.684 5.349 1.00 77.31 100 GLU A N 1
ATOM 817 C CA . GLU A 1 100 ? -14.092 4.659 5.260 1.00 77.31 100 GLU A CA 1
ATOM 818 C C . GLU A 1 100 ? -13.942 3.596 6.362 1.00 77.31 100 GLU A C 1
ATOM 820 O O . GLU A 1 100 ? -14.937 3.144 6.934 1.00 77.31 100 GLU A O 1
ATOM 825 N N . PHE A 1 101 ? -12.696 3.228 6.687 1.00 72.62 101 PHE A N 1
ATOM 826 C CA . PHE A 1 101 ? -12.377 2.107 7.580 1.00 72.62 101 PHE A CA 1
ATOM 827 C C . PHE A 1 101 ? -12.018 2.526 9.012 1.00 72.62 101 PHE A C 1
ATOM 829 O O . PHE A 1 101 ? -12.313 1.797 9.957 1.00 72.62 101 PHE A O 1
ATOM 836 N N . ILE A 1 102 ? -11.396 3.690 9.198 1.00 71.62 102 ILE A N 1
ATOM 837 C CA . ILE A 1 102 ? -10.994 4.224 10.504 1.00 71.62 102 ILE A CA 1
ATOM 838 C C . ILE A 1 102 ? -12.110 5.144 11.002 1.00 71.62 102 ILE A C 1
ATOM 840 O O . ILE A 1 102 ? -12.015 6.370 10.953 1.00 71.62 102 ILE A O 1
ATOM 844 N N . LYS A 1 103 ? -13.199 4.538 11.481 1.00 69.31 103 LYS A N 1
ATOM 845 C CA . LYS A 1 103 ? -14.236 5.257 12.227 1.00 69.31 103 LYS A CA 1
ATOM 846 C C . LYS A 1 103 ? -13.858 5.263 13.699 1.00 69.31 103 LYS A C 1
ATOM 848 O O . LYS A 1 103 ? -13.887 4.224 14.3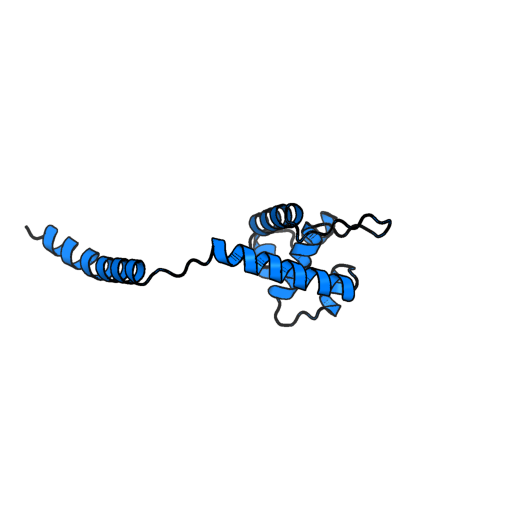60 1.00 69.31 103 LYS A O 1
ATOM 853 N N . TRP A 1 104 ? -13.488 6.433 14.209 1.00 64.62 104 TRP A N 1
ATOM 854 C CA . TRP A 1 104 ? -13.356 6.614 15.649 1.00 64.62 104 TRP A CA 1
ATOM 855 C C . TRP A 1 104 ? -14.741 6.505 16.285 1.00 64.62 104 TRP A C 1
ATOM 857 O O . TRP A 1 104 ? -15.676 7.126 15.773 1.00 64.62 104 TRP A O 1
ATOM 867 N N . PRO A 1 105 ? -14.893 5.719 17.364 1.00 70.38 105 PRO A N 1
ATOM 868 C CA . PRO A 1 105 ? -16.171 5.616 18.039 1.00 70.38 105 PRO A CA 1
ATOM 869 C C . PRO A 1 105 ? -16.571 7.005 18.534 1.00 70.38 105 PRO A C 1
ATOM 871 O O . PRO A 1 105 ? -15.775 7.718 19.151 1.00 70.38 105 PRO A O 1
ATOM 874 N N . THR A 1 106 ? -17.805 7.394 18.249 1.00 76.06 106 THR A N 1
ATOM 875 C CA . THR A 1 106 ? -18.371 8.633 18.782 1.00 76.06 106 THR A CA 1
ATOM 876 C C . THR A 1 106 ? -18.444 8.570 20.309 1.00 76.06 106 THR A C 1
ATOM 878 O O . THR A 1 106 ? -18.464 7.494 20.911 1.00 76.06 106 THR A O 1
ATOM 881 N N . ASN A 1 107 ? -18.500 9.733 20.967 1.00 71.12 107 ASN A N 1
ATOM 882 C CA . ASN A 1 107 ? -18.618 9.809 22.430 1.00 71.12 107 ASN A CA 1
ATOM 883 C C . ASN A 1 107 ? -19.811 9.000 22.971 1.00 71.12 107 ASN A C 1
ATOM 885 O O . ASN A 1 107 ? -19.750 8.476 24.082 1.00 71.12 107 ASN A O 1
ATOM 889 N N . GLU A 1 108 ? -20.881 8.870 22.190 1.00 70.00 108 GLU A N 1
ATOM 890 C CA . GLU A 1 108 ? -22.053 8.061 22.530 1.00 70.00 108 GLU A CA 1
ATOM 891 C C . GLU A 1 108 ? -21.764 6.556 22.439 1.00 70.00 108 GLU A C 1
ATOM 893 O O . GLU A 1 108 ? -22.065 5.817 23.375 1.00 70.00 108 GLU A O 1
ATOM 898 N N . GLU A 1 109 ? -21.081 6.101 21.386 1.00 71.50 109 GLU A N 1
ATOM 899 C CA . GLU A 1 109 ? -20.650 4.703 21.236 1.00 71.50 109 GLU A CA 1
ATOM 900 C C . GLU A 1 109 ? -19.620 4.297 22.300 1.00 71.50 109 GLU A C 1
ATOM 902 O O . GLU A 1 109 ? -19.643 3.168 22.795 1.00 71.50 109 GLU A O 1
ATOM 907 N N . LEU A 1 110 ? -18.739 5.221 22.699 1.00 71.19 110 LEU A N 1
ATOM 908 C CA . LEU A 1 110 ? -17.807 5.027 23.812 1.00 71.19 110 LEU A CA 1
ATOM 909 C C . LEU A 1 110 ? -18.549 4.853 25.143 1.00 71.19 110 LEU A C 1
ATOM 911 O O . LEU A 1 110 ? -18.242 3.928 25.897 1.00 71.19 110 LEU A O 1
ATOM 915 N N . LYS A 1 111 ? -19.556 5.693 25.418 1.00 70.62 111 LYS A N 1
ATOM 916 C CA . LYS A 1 111 ? -20.401 5.583 26.621 1.00 70.62 111 LYS A CA 1
ATOM 917 C C . LYS A 1 111 ? -21.225 4.295 26.630 1.00 70.62 111 LYS A C 1
ATOM 919 O O . LYS A 1 111 ? -21.341 3.662 27.682 1.00 70.62 111 LYS A O 1
ATOM 924 N N . LEU A 1 112 ? -21.745 3.873 25.477 1.00 68.31 112 LEU A N 1
ATOM 925 C CA . LEU A 1 112 ? -22.489 2.621 25.342 1.00 68.31 112 LEU A CA 1
ATOM 926 C C . LEU A 1 112 ? -21.583 1.413 25.621 1.00 68.31 112 LEU A C 1
ATOM 928 O O . LEU A 1 112 ? -21.928 0.564 26.440 1.00 68.31 112 LEU A O 1
ATOM 932 N N . LYS A 1 113 ? -20.382 1.373 25.026 1.00 66.50 113 LYS A N 1
ATOM 933 C CA . LYS A 1 113 ? -19.389 0.314 25.280 1.00 66.50 113 LYS A CA 1
ATOM 934 C C . LYS A 1 113 ? -18.920 0.288 26.737 1.00 66.50 113 LYS A C 1
ATOM 936 O O . LYS A 1 113 ? -18.783 -0.791 27.308 1.00 66.50 113 LYS A O 1
ATOM 941 N N . ALA A 1 114 ? -18.718 1.452 27.354 1.00 67.75 114 ALA A N 1
ATOM 942 C CA . ALA A 1 114 ? -18.336 1.554 28.763 1.00 67.75 114 ALA A CA 1
ATOM 943 C C . ALA A 1 114 ? -19.446 1.070 29.712 1.00 67.75 114 ALA A C 1
ATOM 945 O O . ALA A 1 114 ? -19.155 0.437 30.727 1.00 67.75 114 ALA A O 1
ATOM 946 N N . THR A 1 115 ? -20.709 1.344 29.378 1.00 62.06 115 THR A N 1
ATOM 947 C CA . THR A 1 115 ? -21.867 0.882 30.159 1.00 62.06 115 THR A CA 1
ATOM 948 C C . THR A 1 115 ? -22.053 -0.629 30.018 1.00 62.06 115 THR A C 1
ATOM 950 O O . THR A 1 115 ? -22.126 -1.318 31.031 1.00 62.06 115 THR A O 1
ATOM 953 N N . LEU A 1 116 ? -22.000 -1.161 28.789 1.00 60.62 116 LEU A N 1
ATOM 954 C CA . LEU A 1 116 ? -22.078 -2.602 28.513 1.00 60.62 116 LEU A CA 1
ATOM 955 C C . LEU A 1 116 ? -20.952 -3.388 29.206 1.00 60.62 116 LEU A C 1
ATOM 957 O O . LEU A 1 116 ? -21.193 -4.439 29.792 1.00 60.62 116 LEU A O 1
ATOM 961 N N . GLY A 1 117 ? -19.724 -2.859 29.217 1.00 60.81 117 GLY A N 1
ATOM 962 C CA . GLY A 1 117 ? -18.603 -3.487 29.924 1.00 60.81 117 GLY A CA 1
ATOM 963 C C . GLY A 1 117 ? -18.805 -3.608 31.441 1.00 60.81 117 GLY A C 1
ATOM 964 O O . GLY A 1 117 ? -18.253 -4.515 32.056 1.00 60.81 117 GLY A O 1
ATOM 965 N N . LYS A 1 118 ? -19.617 -2.732 32.050 1.00 60.59 118 LYS A N 1
ATOM 966 C CA . LYS A 1 118 ? -19.922 -2.754 33.491 1.00 60.59 118 LYS A CA 1
ATOM 967 C C . LYS A 1 118 ? -21.132 -3.620 33.837 1.00 60.59 118 LYS A C 1
ATOM 969 O O . LYS A 1 118 ? -21.151 -4.235 34.900 1.00 60.59 118 LYS A O 1
ATOM 974 N N . THR A 1 119 ? -22.135 -3.680 32.965 1.00 58.03 119 THR A N 1
ATOM 975 C CA . THR A 1 119 ? -23.393 -4.389 33.243 1.00 58.03 119 THR A CA 1
ATOM 976 C C . THR A 1 119 ? -23.298 -5.895 33.023 1.00 58.03 119 THR A C 1
ATOM 978 O O . THR A 1 119 ? -23.965 -6.649 33.721 1.00 58.03 119 THR A O 1
ATOM 981 N N . ASN A 1 120 ? -22.447 -6.366 32.110 1.00 61.06 120 ASN A N 1
ATOM 982 C CA . ASN A 1 120 ? -22.581 -7.729 31.582 1.00 61.06 120 ASN A CA 1
ATOM 983 C C . ASN A 1 120 ? -22.064 -8.853 32.498 1.00 61.06 120 ASN A C 1
ATOM 985 O O . ASN A 1 120 ? -22.407 -10.006 32.268 1.00 61.06 120 ASN A O 1
ATOM 989 N N . PHE A 1 121 ? -21.284 -8.552 33.541 1.00 62.12 121 PHE A N 1
ATOM 990 C CA . PHE A 1 121 ? -20.860 -9.570 34.514 1.00 62.12 121 PHE A CA 1
ATOM 991 C C . PHE A 1 121 ? -21.697 -9.522 35.798 1.00 62.12 121 PHE A C 1
ATOM 993 O O . PHE A 1 121 ? -22.210 -10.542 36.247 1.00 62.12 121 PHE A O 1
ATOM 1000 N N . LEU A 1 122 ? -21.911 -8.326 36.355 1.00 65.00 122 LEU A N 1
ATOM 1001 C CA . LEU A 1 122 ? -22.660 -8.157 37.605 1.00 65.00 122 LEU A CA 1
ATOM 1002 C C . LEU A 1 122 ? -24.166 -8.403 37.435 1.00 65.00 122 LEU A C 1
ATOM 1004 O O . LEU A 1 122 ? -24.777 -9.003 38.315 1.00 65.00 122 LEU A O 1
ATOM 1008 N N . ALA A 1 123 ? -24.764 -8.005 36.304 1.00 64.56 123 ALA A N 1
ATOM 1009 C CA . ALA A 1 123 ? -26.181 -8.276 36.047 1.00 64.56 123 ALA A CA 1
ATOM 1010 C C . ALA A 1 123 ? -26.441 -9.761 35.744 1.00 64.56 123 ALA A C 1
ATOM 1012 O O . ALA A 1 123 ? -27.481 -10.286 36.129 1.00 64.56 123 ALA A O 1
ATOM 1013 N N . LEU A 1 124 ? -25.480 -10.451 35.113 1.00 62.84 124 LEU A N 1
ATOM 1014 C CA . LEU A 1 124 ? -25.581 -11.883 34.820 1.00 62.84 124 LEU A CA 1
ATOM 1015 C C . LEU A 1 124 ? -25.512 -12.718 36.107 1.00 62.84 124 LEU A C 1
ATOM 1017 O O . LEU A 1 124 ? -26.328 -13.618 36.296 1.00 62.84 124 LEU A O 1
ATOM 1021 N N . LEU A 1 125 ? -24.616 -12.358 37.035 1.00 66.06 125 LEU A N 1
ATOM 1022 C CA . LEU A 1 125 ? -24.558 -12.964 38.369 1.00 66.06 125 LEU A CA 1
ATOM 1023 C C . LEU A 1 125 ? -25.834 -12.701 39.182 1.00 66.06 125 LEU A C 1
ATOM 1025 O O . LEU A 1 125 ? -26.357 -13.632 39.783 1.00 66.06 125 LEU A O 1
ATOM 1029 N N . ALA A 1 126 ? -26.375 -11.479 39.146 1.00 68.19 126 ALA A N 1
ATOM 1030 C CA . ALA A 1 126 ? -27.611 -11.139 39.856 1.00 68.19 126 ALA A CA 1
ATOM 1031 C C . ALA A 1 126 ? -28.849 -11.889 39.320 1.00 68.19 126 ALA A C 1
ATOM 1033 O O . ALA A 1 126 ? -29.758 -12.194 40.087 1.00 68.19 126 ALA A O 1
ATOM 1034 N N . SER A 1 127 ? -28.882 -12.216 38.020 1.00 65.00 127 SER A N 1
ATOM 1035 C CA . SER A 1 127 ? -29.970 -12.992 37.399 1.00 65.00 127 SER A CA 1
ATOM 1036 C C . SER A 1 127 ? -29.897 -14.508 37.629 1.00 65.00 127 SER A C 1
ATOM 1038 O O . SER A 1 127 ? -30.879 -15.198 37.385 1.00 65.00 127 SER A O 1
ATOM 1040 N N . LEU A 1 128 ? -28.750 -15.029 38.085 1.00 67.75 128 LEU A N 1
ATOM 1041 C CA . LEU A 1 128 ? -28.537 -16.453 38.393 1.00 67.75 128 LEU A CA 1
ATOM 1042 C C . LEU A 1 128 ? -28.769 -16.791 39.876 1.00 67.75 128 LEU A C 1
ATOM 1044 O O . LEU A 1 128 ? -28.756 -17.962 40.245 1.00 67.75 128 LEU A O 1
ATOM 1048 N N . THR A 1 129 ? -28.950 -15.780 40.730 1.00 64.19 129 THR A N 1
ATOM 1049 C CA . THR A 1 129 ? -29.130 -15.928 42.184 1.00 64.19 129 THR A CA 1
ATOM 1050 C C . THR A 1 129 ? -30.588 -15.830 42.648 1.00 64.19 129 THR A C 1
ATOM 1052 O O . THR A 1 129 ? -30.820 -15.589 43.831 1.00 64.19 129 THR A O 1
ATOM 1055 N N . HIS A 1 130 ? -31.563 -16.000 41.753 1.00 51.81 130 HIS A N 1
ATOM 1056 C CA . HIS A 1 130 ? -32.993 -15.957 42.077 1.00 51.81 130 HIS A CA 1
ATOM 1057 C C . HIS A 1 130 ? -33.716 -17.218 41.609 1.00 51.81 130 HIS A C 1
ATOM 1059 O O . HIS A 1 130 ? -34.698 -17.586 42.294 1.00 51.81 130 HIS A O 1
#

Nearest PDB structures (foldseek):
  5wh1-assembly1_A  TM=5.580E-01  e=5.034E-01  Homo sapiens
  7zsa-assembly1_M  TM=5.379E-01  e=1.500E+00  Saccharomyces cerevisiae
  7ml4-assembly1_M  TM=5.359E-01  e=2.158E+00  Saccharomyces cerevisiae
  6gyk-assembly1_M  TM=4.138E-01  e=1.847E+00  Saccharomyces cerevisiae S288C
  7o4i-assembly1_M  TM=4.383E-01  e=2.948E+00  Saccharomyces cerevisiae S288C